Protein AF-A0A1Q3SXT3-F1 (afdb_monomer_lite)

pLDDT: mean 82.61, std 19.66, range [34.81, 98.44]

Sequence (159 aa):
MGRIILFFLGVILQSVSFATTSNEHAKSGQLLVFVSFSMSKISLQQWATQCQKVGGTLVLRGFKNNSLKETLSAANVIFKDRVEGMIVDPTAFERYAIKTVPAVLVTDQNLVPCNETNCPISRFDVIYGDIGLKYALEKIKNDGELDKNAQIYLERLNA

Radius of gyration: 22.84 Å; chains: 1; bounding box: 70×35×74 Å

Foldseek 3Di:
DDDDDDDDPDDPPDDPPPPPPPPPVQQQWAKEWEAEPVDDLVLLLQVLVLCVLLVHAYEYLAADVNDPVVRVVSCCVSVVPCCPRYDYHNVVCVLVVPPDDGKIKTFRGYQDDDDPPDGDDGDMDMDHDSPHLLVRLVCCLVPNPCNVSSVSSNVSSVD

Secondary structure (DSSP, 8-state):
-----------------------TTTTS--EEEEE-TTS-HHHHHHHHHHHHHHT-EEEESS-GGG-HHHHHHHHHHHHTT--TTEEE-HHHHHHTT--SSSEEEEESSPPPPP-SS------EEEEESSS-HHHHHHHHHHHSS-HHHHHHHHHHHH-

Structure (mmCIF, N/CA/C/O backbone):
data_AF-A0A1Q3SXT3-F1
#
_entry.id   AF-A0A1Q3SXT3-F1
#
loop_
_atom_site.group_PDB
_atom_site.id
_atom_site.type_symbol
_atom_site.label_atom_id
_atom_site.label_alt_id
_atom_site.label_comp_id
_atom_site.label_asym_id
_atom_site.label_entity_id
_atom_site.label_seq_id
_atom_site.pdbx_PDB_ins_code
_atom_site.Cartn_x
_atom_site.Cartn_y
_atom_site.Cartn_z
_atom_site.occupancy
_atom_site.B_iso_or_equiv
_atom_site.auth_seq_id
_atom_site.auth_comp_id
_atom_site.auth_asym_id
_atom_site.auth_atom_id
_atom_site.pdbx_PDB_model_num
ATOM 1 N N . MET A 1 1 ? 56.093 -1.689 59.367 1.00 43.25 1 MET A N 1
ATOM 2 C CA . MET A 1 1 ? 55.974 -2.244 58.000 1.00 43.25 1 MET A CA 1
ATOM 3 C C . MET A 1 1 ? 54.616 -1.842 57.443 1.00 43.25 1 MET A C 1
ATOM 5 O O . MET A 1 1 ? 53.626 -2.496 57.732 1.00 43.25 1 MET A O 1
ATOM 9 N N . GLY A 1 2 ? 54.553 -0.694 56.764 1.00 34.97 2 GLY A N 1
ATOM 10 C CA . GLY A 1 2 ? 53.324 -0.165 56.164 1.00 34.97 2 GLY A CA 1
ATOM 11 C C . GLY A 1 2 ? 53.147 -0.681 54.738 1.00 34.97 2 GLY A C 1
ATOM 12 O O . GLY A 1 2 ? 54.127 -0.783 54.002 1.00 34.97 2 GLY A O 1
ATOM 13 N N . ARG A 1 3 ? 51.913 -1.016 54.348 1.00 44.62 3 ARG A N 1
ATOM 14 C CA . ARG A 1 3 ? 51.558 -1.333 52.958 1.00 44.62 3 ARG A CA 1
ATOM 15 C C . ARG A 1 3 ? 50.643 -0.240 52.424 1.00 44.62 3 ARG A C 1
ATOM 17 O O . ARG A 1 3 ? 49.516 -0.076 52.873 1.00 44.62 3 ARG A O 1
ATOM 24 N N . ILE A 1 4 ? 51.207 0.502 51.482 1.00 34.81 4 ILE A N 1
ATOM 25 C CA . ILE A 1 4 ? 50.568 1.432 50.558 1.00 34.81 4 ILE A CA 1
ATOM 26 C C . ILE A 1 4 ? 49.692 0.617 49.600 1.00 34.81 4 ILE A C 1
ATOM 28 O O . ILE A 1 4 ? 50.182 -0.335 48.993 1.00 34.81 4 ILE A O 1
ATOM 32 N N . ILE A 1 5 ? 48.421 0.989 49.448 1.00 43.09 5 ILE A N 1
ATOM 33 C CA . ILE A 1 5 ? 47.588 0.560 48.319 1.00 43.09 5 ILE A CA 1
ATOM 34 C C . ILE A 1 5 ? 47.094 1.831 47.630 1.00 43.09 5 ILE A C 1
ATOM 36 O O . ILE A 1 5 ? 46.445 2.676 48.242 1.00 43.09 5 ILE A O 1
ATOM 40 N N . LEU A 1 6 ? 47.514 1.975 46.373 1.00 38.50 6 LEU A N 1
ATOM 41 C CA . LEU A 1 6 ? 47.269 3.117 45.505 1.00 38.50 6 LEU A CA 1
ATOM 42 C C . LEU A 1 6 ? 45.775 3.280 45.189 1.00 38.50 6 LEU A C 1
ATOM 44 O O . LEU A 1 6 ? 45.089 2.313 44.863 1.00 38.50 6 LEU A O 1
ATOM 48 N N . PHE A 1 7 ? 45.321 4.535 45.200 1.00 41.25 7 PHE A N 1
ATOM 49 C CA . PHE A 1 7 ? 44.066 4.984 44.605 1.00 41.25 7 PHE A CA 1
ATOM 50 C C . PHE A 1 7 ? 44.085 4.724 43.092 1.00 41.25 7 PHE A C 1
ATOM 52 O O . PHE A 1 7 ? 44.730 5.454 42.340 1.00 41.25 7 PHE A O 1
ATOM 59 N N . PHE A 1 8 ? 43.360 3.703 42.634 1.00 42.06 8 PHE A N 1
ATOM 60 C CA . PHE A 1 8 ? 42.970 3.615 41.231 1.00 42.06 8 PHE A CA 1
ATOM 61 C C . PHE A 1 8 ? 41.786 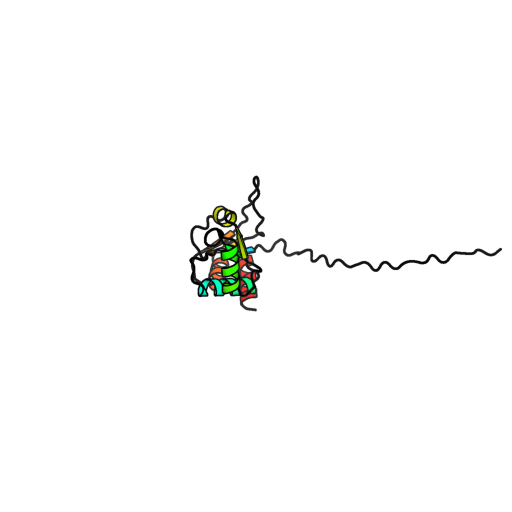4.555 40.999 1.00 42.06 8 PHE A C 1
ATOM 63 O O . PHE A 1 8 ? 40.686 4.341 41.507 1.00 42.06 8 PHE A O 1
ATOM 70 N N . LEU A 1 9 ? 42.050 5.616 40.237 1.00 41.47 9 LEU A N 1
ATOM 71 C CA . LEU A 1 9 ? 41.065 6.521 39.657 1.00 41.47 9 LEU A CA 1
ATOM 72 C C . LEU A 1 9 ? 40.155 5.704 38.717 1.00 41.47 9 LEU A C 1
ATOM 74 O O . LEU A 1 9 ? 40.473 5.476 37.551 1.00 41.47 9 LEU A O 1
ATOM 78 N N . GLY A 1 10 ? 39.048 5.192 39.248 1.00 38.88 10 GLY A N 1
ATOM 79 C CA . GLY A 1 10 ? 38.015 4.512 38.475 1.00 38.88 10 GLY A CA 1
ATOM 80 C C . GLY A 1 10 ? 37.154 5.531 37.739 1.00 38.88 10 GLY A C 1
ATOM 81 O O . GLY A 1 10 ? 36.234 6.104 38.317 1.00 38.88 10 GLY A O 1
ATOM 82 N N . 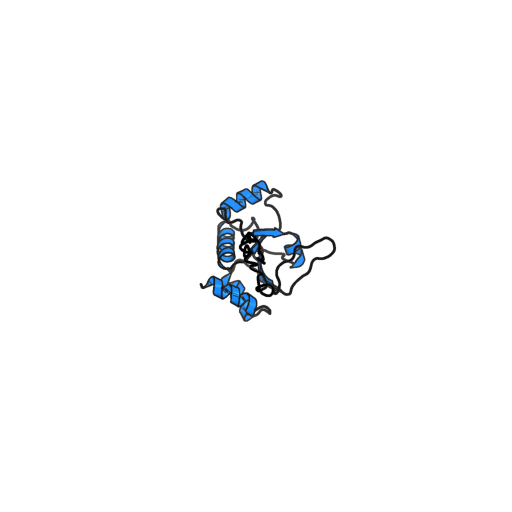VAL A 1 11 ? 37.464 5.763 36.465 1.00 43.66 11 VAL A N 1
ATOM 83 C CA . VAL A 1 11 ? 36.595 6.467 35.518 1.00 43.66 11 VAL A CA 1
ATOM 84 C C . VAL A 1 11 ? 35.268 5.707 35.434 1.00 43.66 11 VAL A C 1
ATOM 86 O O . VAL A 1 11 ? 35.222 4.574 34.958 1.00 43.66 11 VAL A O 1
ATOM 89 N N . ILE A 1 12 ? 34.185 6.323 35.912 1.00 45.00 12 ILE A N 1
ATOM 90 C CA . ILE A 1 12 ? 32.821 5.828 35.718 1.00 45.00 12 ILE A CA 1
ATOM 91 C C . ILE A 1 12 ? 32.444 6.129 34.266 1.00 45.00 12 ILE A C 1
ATOM 93 O O . ILE A 1 12 ? 31.994 7.226 33.939 1.00 45.00 12 ILE A O 1
ATOM 97 N N . LEU A 1 13 ? 32.649 5.153 33.382 1.00 41.28 13 LEU A N 1
ATOM 98 C CA . LEU A 1 13 ? 32.021 5.144 32.069 1.00 41.28 13 LEU A CA 1
ATOM 99 C C . LEU A 1 13 ? 30.545 4.789 32.297 1.00 41.28 13 LEU A C 1
ATOM 101 O O . LEU A 1 13 ? 30.196 3.618 32.432 1.00 41.28 13 LEU A O 1
ATOM 105 N N . GLN A 1 14 ? 29.683 5.800 32.435 1.00 41.81 14 GLN A N 1
ATOM 106 C CA . GLN A 1 14 ? 28.240 5.578 32.393 1.00 41.81 14 GLN A CA 1
ATOM 107 C C . GLN A 1 14 ? 27.911 4.951 31.041 1.00 41.81 14 GLN A C 1
ATOM 109 O O . GLN A 1 14 ? 28.147 5.541 29.987 1.00 41.81 14 GLN A O 1
ATOM 114 N N . SER A 1 15 ? 27.410 3.723 31.095 1.00 48.75 15 SER A N 1
ATOM 115 C CA . SER A 1 15 ? 26.881 2.981 29.967 1.0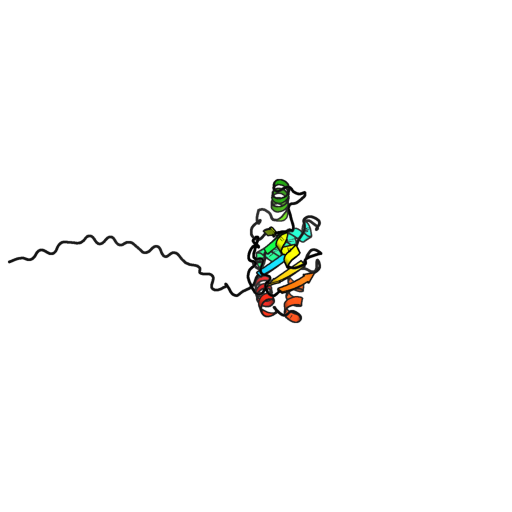0 48.75 15 SER A CA 1
ATOM 116 C C . SER A 1 15 ? 25.876 3.870 29.241 1.00 48.75 15 SER A C 1
ATOM 118 O O . SER A 1 15 ? 24.821 4.201 29.782 1.00 48.75 15 SER A O 1
ATOM 120 N N . VAL A 1 16 ? 26.203 4.276 28.017 1.00 44.44 16 VAL A N 1
ATOM 121 C CA . VAL A 1 16 ? 25.212 4.818 27.093 1.00 44.44 16 VAL A CA 1
ATOM 122 C C . VAL A 1 16 ? 24.238 3.676 26.832 1.00 44.44 16 VAL A C 1
ATOM 124 O O . VAL A 1 16 ? 24.554 2.736 26.102 1.00 44.44 16 VAL A O 1
ATOM 127 N N . SER A 1 17 ? 23.076 3.719 27.482 1.00 47.62 17 SER A N 1
ATOM 128 C CA . SER A 1 17 ? 21.936 2.889 27.115 1.00 47.62 17 SER A CA 1
ATOM 129 C C . SER A 1 17 ? 21.534 3.279 25.699 1.00 47.62 17 SER A C 1
ATOM 131 O O . SER A 1 17 ? 20.746 4.200 25.493 1.00 47.62 17 SER A O 1
ATOM 133 N N . PHE A 1 18 ? 22.088 2.584 24.707 1.00 44.75 18 PHE A N 1
ATOM 134 C CA . PHE A 1 18 ? 21.427 2.454 23.422 1.00 44.75 18 PHE A CA 1
ATOM 135 C C . PHE A 1 18 ? 20.099 1.768 23.721 1.00 44.75 18 PHE A C 1
ATOM 137 O O . PHE A 1 18 ? 20.045 0.557 23.947 1.00 44.75 18 PHE A O 1
ATOM 144 N N . ALA A 1 19 ? 19.035 2.571 23.794 1.00 37.56 19 ALA A N 1
ATOM 145 C CA . ALA A 1 19 ? 17.674 2.093 23.678 1.00 37.56 19 ALA A CA 1
ATOM 146 C C . ALA A 1 19 ? 17.588 1.396 22.322 1.00 37.56 19 ALA A C 1
ATOM 148 O O . ALA A 1 19 ? 17.322 1.999 21.286 1.00 37.56 19 ALA A O 1
ATOM 149 N N . THR A 1 20 ? 17.900 0.107 22.341 1.00 34.88 20 THR A N 1
ATOM 150 C CA . THR A 1 20 ? 17.589 -0.796 21.259 1.00 34.88 20 THR A CA 1
ATOM 151 C C . THR A 1 20 ? 16.085 -0.954 21.382 1.00 34.88 20 THR A C 1
ATOM 153 O O . THR A 1 20 ? 15.599 -1.812 22.113 1.00 34.88 20 THR A O 1
ATOM 156 N N . THR A 1 21 ? 15.317 -0.095 20.714 1.00 38.47 21 THR A N 1
ATOM 157 C CA . THR A 1 21 ? 13.973 -0.469 20.279 1.00 38.47 21 THR A CA 1
ATOM 158 C C . THR A 1 21 ? 14.155 -1.549 19.218 1.00 38.47 21 THR A C 1
ATOM 160 O O . THR A 1 21 ? 13.928 -1.351 18.027 1.00 38.47 21 THR A O 1
ATOM 163 N N . SER A 1 22 ? 14.633 -2.720 19.651 1.00 45.25 22 SER A N 1
ATOM 164 C CA . SER A 1 22 ? 14.456 -3.963 18.930 1.00 45.25 22 SER A CA 1
ATOM 165 C C . SER A 1 22 ? 12.954 -4.148 18.872 1.00 45.25 22 SER A C 1
ATOM 167 O O . SER A 1 22 ? 12.309 -4.518 19.849 1.00 45.25 22 SER A O 1
ATOM 169 N N . ASN A 1 23 ? 12.413 -3.737 17.735 1.00 47.28 23 ASN A N 1
ATOM 170 C CA . ASN A 1 23 ? 11.032 -3.847 17.352 1.00 47.28 23 ASN A CA 1
ATOM 171 C C . ASN A 1 23 ? 10.612 -5.323 17.474 1.00 47.28 23 ASN A C 1
ATOM 173 O O . ASN A 1 23 ? 10.688 -6.076 16.507 1.00 47.28 23 ASN A O 1
ATOM 177 N N . GLU A 1 24 ? 10.124 -5.741 18.644 1.00 38.03 24 GLU A N 1
ATOM 178 C CA . GLU A 1 24 ? 9.367 -6.988 18.844 1.00 38.03 24 GLU A CA 1
ATOM 179 C C . GLU A 1 24 ? 7.978 -6.928 18.162 1.00 38.03 24 GLU A C 1
ATOM 181 O O . GLU A 1 24 ? 7.014 -7.568 18.563 1.00 38.03 24 GLU A O 1
ATOM 186 N N . HIS A 1 25 ? 7.866 -6.158 17.080 1.00 42.81 25 HIS A N 1
ATOM 187 C CA . HIS A 1 25 ? 6.774 -6.167 16.114 1.00 42.81 25 HIS A CA 1
ATOM 188 C C . HIS A 1 25 ? 7.251 -6.732 14.763 1.00 42.81 25 HIS A C 1
ATOM 190 O O . HIS A 1 25 ? 6.660 -6.488 13.719 1.00 42.81 25 HIS A O 1
ATOM 196 N N . ALA A 1 26 ? 8.306 -7.553 14.757 1.00 41.28 26 ALA A N 1
ATOM 197 C CA . ALA A 1 26 ? 8.773 -8.283 13.572 1.00 41.28 26 ALA A CA 1
ATOM 198 C C . ALA A 1 26 ? 7.825 -9.426 13.120 1.00 41.28 26 ALA A C 1
ATOM 200 O O . ALA A 1 26 ? 8.201 -10.250 12.289 1.00 41.28 26 ALA A O 1
ATOM 201 N N . LYS A 1 27 ? 6.596 -9.481 13.659 1.00 48.94 27 LYS A N 1
ATOM 202 C CA . LYS A 1 27 ? 5.511 -10.390 13.246 1.00 48.94 27 LYS A CA 1
ATOM 203 C C . LYS A 1 27 ? 4.169 -9.696 12.977 1.00 48.94 27 LYS A C 1
ATOM 205 O O . LYS A 1 27 ? 3.176 -10.384 12.769 1.00 48.94 27 LYS A O 1
ATOM 210 N N . SER A 1 28 ? 4.099 -8.366 12.993 1.00 68.12 28 SER A N 1
ATOM 211 C CA . SER A 1 28 ? 2.940 -7.675 12.424 1.00 68.12 28 SER A CA 1
ATOM 212 C C . SER A 1 28 ? 3.275 -7.409 10.967 1.00 68.12 28 SER A C 1
ATOM 214 O O 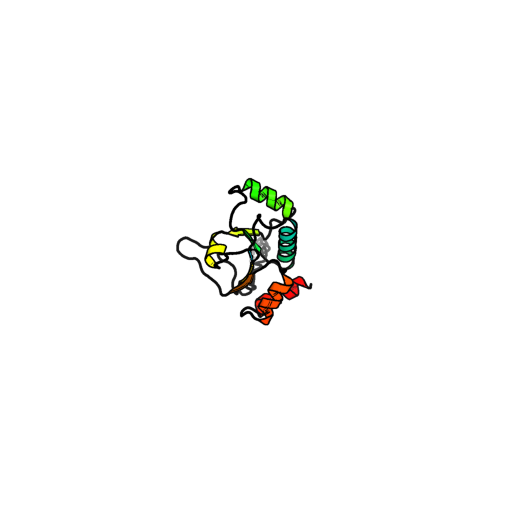. SER A 1 28 ? 4.287 -6.759 10.704 1.00 68.12 28 SER A O 1
ATOM 216 N N . GLY A 1 29 ? 2.496 -7.921 10.023 1.00 86.56 29 GLY A N 1
ATOM 217 C CA . GLY A 1 29 ? 2.717 -7.559 8.629 1.00 86.56 29 GLY A CA 1
ATOM 218 C C . GLY A 1 29 ? 2.412 -6.085 8.354 1.00 86.56 29 GLY A C 1
ATOM 219 O O . GLY A 1 29 ? 2.305 -5.273 9.274 1.00 86.56 29 GLY A O 1
ATOM 220 N N . GLN A 1 30 ? 2.307 -5.722 7.082 1.00 94.44 30 GLN A N 1
ATOM 221 C CA . GLN A 1 30 ? 2.285 -4.331 6.645 1.00 94.44 30 GLN A CA 1
ATOM 222 C C . GLN A 1 30 ? 0.981 -3.997 5.920 1.00 94.44 30 GLN A C 1
ATOM 224 O O . GLN A 1 30 ? 0.432 -4.812 5.184 1.00 94.44 30 GLN A O 1
ATOM 229 N N . LEU A 1 31 ? 0.504 -2.766 6.102 1.00 96.31 31 LEU A N 1
ATOM 230 C CA . LEU A 1 31 ? -0.578 -2.183 5.318 1.00 96.31 31 LEU A CA 1
ATOM 231 C C . LEU A 1 31 ? 0.026 -1.350 4.190 1.00 96.31 31 LEU A C 1
ATOM 233 O O . LEU A 1 31 ? 0.685 -0.339 4.442 1.00 96.31 31 LEU A O 1
ATOM 237 N N . LEU A 1 32 ? -0.232 -1.762 2.956 1.00 96.69 32 LEU A N 1
ATOM 238 C CA . LEU A 1 32 ? 0.168 -1.076 1.737 1.00 96.69 32 LEU A CA 1
ATOM 239 C C . LEU A 1 32 ? -1.076 -0.544 1.025 1.00 96.69 32 LEU A C 1
ATOM 241 O O . LEU A 1 32 ? -2.061 -1.259 0.858 1.00 96.69 32 LEU A O 1
ATOM 245 N N . VAL A 1 33 ? -1.032 0.701 0.566 1.00 97.19 33 VAL A N 1
ATOM 246 C CA . VAL A 1 33 ? -2.088 1.279 -0.269 1.00 97.19 33 VAL A CA 1
ATOM 247 C C . VAL A 1 33 ? -1.474 1.761 -1.573 1.00 97.19 33 VAL A C 1
ATOM 249 O O . VAL A 1 33 ? -0.721 2.733 -1.623 1.00 97.19 33 VAL A O 1
ATOM 252 N N . PHE A 1 34 ? -1.794 1.052 -2.646 1.00 97.75 34 PHE A N 1
ATOM 253 C CA . PHE A 1 34 ? -1.300 1.322 -3.985 1.00 97.75 34 PHE A CA 1
ATOM 254 C C . PHE A 1 34 ? -2.114 2.452 -4.609 1.00 97.75 34 PHE A C 1
ATOM 256 O O . PHE A 1 34 ? -3.339 2.360 -4.705 1.00 97.75 34 PHE A O 1
ATOM 263 N N . VAL A 1 35 ? -1.435 3.510 -5.048 1.00 96.38 35 VAL A N 1
ATOM 264 C CA . VAL A 1 35 ? -2.055 4.735 -5.577 1.00 96.38 35 VAL A CA 1
ATOM 265 C C . VAL A 1 35 ? -1.359 5.218 -6.853 1.00 96.38 35 VAL A C 1
ATOM 267 O O . VAL A 1 35 ? -0.320 4.698 -7.262 1.00 96.38 35 VAL A O 1
ATOM 270 N N . SER A 1 36 ? -1.942 6.224 -7.509 1.00 94.44 36 SER A N 1
ATOM 271 C CA . SER A 1 36 ? -1.370 6.883 -8.691 1.00 94.44 36 SER A CA 1
ATOM 272 C C . SER A 1 36 ? -1.695 8.374 -8.702 1.00 94.44 36 SER A C 1
ATOM 274 O O . SER A 1 36 ? -2.790 8.776 -8.318 1.00 94.44 36 SER A O 1
ATOM 276 N N . PHE A 1 37 ? -0.796 9.198 -9.250 1.00 91.31 37 PHE A N 1
ATOM 277 C CA . PHE A 1 37 ? -1.055 10.623 -9.498 1.00 91.31 37 PHE A CA 1
ATOM 278 C C . PHE A 1 37 ? -2.163 10.894 -10.531 1.00 91.31 37 PHE A C 1
ATOM 280 O O . PHE A 1 37 ? -2.562 12.044 -10.689 1.00 91.31 37 PHE A O 1
ATOM 287 N N . SER A 1 38 ? -2.661 9.867 -11.229 1.00 91.00 38 SER A N 1
ATOM 288 C CA . SER A 1 38 ? -3.860 9.965 -12.073 1.00 91.00 38 SER A CA 1
ATOM 289 C C . SER A 1 38 ? -5.166 10.007 -11.268 1.00 91.00 38 SER A C 1
ATOM 291 O O . SER A 1 38 ? -6.210 10.336 -11.825 1.00 91.00 38 SER A O 1
ATOM 293 N N . MET A 1 39 ? -5.132 9.660 -9.976 1.00 92.75 39 MET A N 1
ATOM 294 C CA . MET A 1 39 ? -6.266 9.815 -9.062 1.00 92.75 39 MET A CA 1
ATOM 295 C C . MET A 1 39 ? -6.498 11.293 -8.725 1.00 92.75 39 MET A C 1
ATOM 297 O O . MET A 1 39 ? -5.608 12.135 -8.868 1.00 92.75 39 MET A O 1
ATOM 301 N N . SER A 1 40 ? -7.695 11.623 -8.232 1.00 92.19 40 SER A N 1
ATOM 302 C CA . SER A 1 40 ? -7.991 12.994 -7.814 1.00 92.19 40 SER A CA 1
ATOM 303 C C . SER A 1 40 ? -7.104 13.416 -6.637 1.00 92.19 40 SER A C 1
ATOM 305 O O . SER A 1 40 ? -6.785 12.621 -5.749 1.00 92.19 40 SER A O 1
ATOM 307 N N . LYS A 1 41 ? -6.738 14.704 -6.592 1.00 90.12 41 LYS A N 1
ATOM 308 C CA . LYS A 1 41 ? -5.958 15.273 -5.481 1.00 90.12 41 LYS A CA 1
ATOM 309 C C . LYS A 1 41 ? -6.624 15.014 -4.126 1.00 90.12 41 LYS A C 1
ATOM 311 O O . LYS A 1 41 ? -5.933 14.684 -3.171 1.00 90.12 41 LYS A O 1
ATOM 316 N N . ILE A 1 42 ? -7.950 15.145 -4.059 1.00 90.75 42 ILE A N 1
ATOM 317 C CA . ILE A 1 42 ? -8.732 14.935 -2.833 1.00 90.75 42 ILE A CA 1
ATOM 318 C C . ILE A 1 42 ? -8.616 13.480 -2.366 1.00 90.75 42 ILE A C 1
ATOM 320 O O . ILE A 1 42 ? -8.326 13.248 -1.195 1.00 90.75 42 ILE A O 1
ATOM 324 N N . SER A 1 43 ? -8.763 12.515 -3.280 1.00 91.94 43 SER A N 1
ATOM 325 C CA . SER A 1 43 ? -8.634 11.088 -2.957 1.00 91.94 43 SER A CA 1
ATOM 326 C C . SER A 1 43 ? -7.224 10.776 -2.438 1.00 91.94 43 SER A C 1
ATOM 328 O O . SER A 1 43 ? -7.073 10.220 -1.353 1.00 91.94 43 SER A O 1
ATOM 330 N N . LEU A 1 44 ? -6.167 11.249 -3.113 1.00 91.88 44 LEU A N 1
ATOM 331 C CA . LEU A 1 44 ? -4.782 11.055 -2.650 1.00 91.88 44 LEU A CA 1
ATOM 332 C C . LEU A 1 44 ? -4.529 11.639 -1.247 1.00 91.88 44 LEU A C 1
ATOM 334 O O . LEU A 1 44 ? -3.840 11.021 -0.436 1.00 91.88 44 LEU A O 1
ATOM 338 N N . GLN A 1 45 ? -5.105 12.804 -0.938 1.00 90.44 45 GLN A N 1
ATOM 339 C CA . GLN A 1 45 ? -5.013 13.424 0.390 1.00 90.44 45 GLN A CA 1
ATOM 340 C C . GLN A 1 45 ? -5.717 12.605 1.474 1.00 90.44 45 GLN A C 1
ATOM 342 O O . GLN A 1 45 ? -5.199 12.479 2.588 1.00 90.44 45 GLN A O 1
ATOM 347 N N . GLN A 1 46 ? -6.883 12.041 1.158 1.00 91.38 46 GLN A N 1
ATOM 348 C CA . GLN A 1 46 ? -7.618 11.167 2.069 1.00 91.38 46 GLN A CA 1
ATOM 349 C C . GLN A 1 46 ? -6.830 9.886 2.348 1.00 91.38 46 GLN A C 1
ATOM 351 O O . GLN A 1 46 ? -6.605 9.564 3.516 1.00 91.38 46 GLN A O 1
ATOM 356 N N . TRP A 1 47 ? -6.329 9.220 1.303 1.00 93.31 47 TRP A N 1
ATOM 357 C CA . TRP A 1 47 ? -5.527 8.004 1.441 1.00 93.31 47 TRP A CA 1
ATOM 358 C C . TRP A 1 47 ? -4.263 8.230 2.269 1.00 93.31 47 TRP A C 1
ATOM 360 O O . TRP A 1 47 ? -3.978 7.441 3.167 1.00 93.31 47 TRP A O 1
ATOM 370 N N . ALA A 1 48 ? -3.550 9.335 2.046 1.00 90.94 48 ALA A N 1
ATOM 371 C CA . ALA A 1 48 ? -2.379 9.677 2.851 1.00 90.94 48 ALA A CA 1
ATOM 372 C C . ALA A 1 48 ? -2.714 9.925 4.318 1.00 90.94 48 ALA A C 1
ATOM 374 O O . ALA A 1 48 ? -2.040 9.402 5.199 1.00 90.94 48 ALA A O 1
ATOM 375 N N . THR A 1 49 ? -3.774 10.690 4.584 1.00 90.12 49 THR A N 1
ATOM 376 C CA . THR A 1 49 ? -4.191 11.000 5.957 1.00 90.12 49 THR A CA 1
ATOM 377 C C . THR A 1 49 ? -4.567 9.724 6.711 1.00 90.12 49 THR A C 1
ATOM 379 O O . THR A 1 49 ? -4.166 9.535 7.858 1.00 90.12 49 THR A O 1
ATOM 382 N N . GLN A 1 50 ? -5.309 8.826 6.059 1.00 91.69 50 GLN A N 1
ATOM 383 C CA . GLN A 1 50 ? -5.717 7.551 6.642 1.00 91.69 50 GLN A CA 1
ATOM 384 C C . GLN A 1 50 ? -4.525 6.612 6.859 1.00 91.69 50 GLN A C 1
ATOM 386 O O . GLN A 1 50 ? -4.397 6.059 7.949 1.00 91.69 50 GLN A O 1
ATOM 391 N N . CYS A 1 51 ? -3.627 6.476 5.876 1.00 91.56 51 CYS A N 1
ATOM 392 C CA . CYS A 1 51 ? -2.419 5.657 6.009 1.00 91.56 51 CYS A CA 1
ATOM 393 C C . CYS A 1 51 ? -1.522 6.162 7.137 1.00 91.56 51 CYS A C 1
ATOM 395 O O . CYS A 1 51 ? -1.120 5.372 7.988 1.00 91.56 51 CYS A O 1
ATOM 397 N N . GLN A 1 52 ? -1.278 7.474 7.200 1.00 89.88 52 GLN A N 1
ATOM 398 C CA . GLN A 1 52 ? -0.478 8.078 8.262 1.00 89.88 52 GLN A CA 1
ATOM 399 C C . GLN A 1 52 ? -1.066 7.778 9.644 1.00 89.88 52 GLN A C 1
ATOM 401 O O . GLN A 1 52 ? -0.326 7.411 10.552 1.00 89.88 52 GLN A O 1
ATOM 406 N N . LYS A 1 53 ? -2.394 7.885 9.799 1.00 90.94 53 LYS A N 1
ATOM 407 C CA . LYS A 1 53 ? -3.064 7.627 11.080 1.00 90.94 53 LYS A CA 1
ATOM 408 C C . LYS A 1 53 ? -2.811 6.207 11.598 1.00 90.94 53 LYS A C 1
ATOM 410 O O . LYS A 1 53 ? -2.647 6.020 12.798 1.00 90.94 53 LYS A O 1
ATOM 415 N N . VAL A 1 54 ? -2.781 5.211 10.713 1.00 92.75 54 VAL A N 1
ATOM 416 C CA . VAL A 1 54 ? -2.697 3.793 11.112 1.00 92.75 54 VAL A CA 1
ATOM 417 C C . VAL A 1 54 ? -1.300 3.178 10.964 1.00 92.75 54 VAL A C 1
ATOM 419 O O . VAL A 1 54 ? -1.105 2.007 11.308 1.00 92.75 54 VAL A O 1
ATOM 422 N N . GLY A 1 55 ? -0.328 3.946 10.464 1.00 91.50 55 GLY A N 1
ATOM 423 C CA . GLY A 1 55 ? 1.019 3.463 10.150 1.00 91.50 55 GLY A CA 1
ATOM 424 C C . GLY A 1 55 ? 1.085 2.606 8.879 1.00 91.50 55 GLY A C 1
ATOM 425 O O . GLY A 1 55 ? 1.882 1.674 8.813 1.00 91.50 55 GLY A O 1
ATOM 426 N N . GLY A 1 56 ? 0.216 2.871 7.900 1.00 93.31 56 GLY A N 1
ATOM 427 C CA . GLY A 1 56 ? 0.261 2.265 6.567 1.00 93.31 56 GLY A CA 1
ATOM 428 C C . GLY A 1 56 ? 1.215 2.998 5.620 1.00 93.31 56 GLY A C 1
ATOM 429 O O . GLY A 1 56 ? 1.626 4.128 5.883 1.00 93.31 56 GLY A O 1
ATOM 430 N N . THR A 1 57 ? 1.550 2.364 4.497 1.00 94.19 57 THR A N 1
ATOM 431 C CA . THR A 1 57 ? 2.458 2.908 3.478 1.00 94.19 57 THR A CA 1
ATOM 432 C C . THR A 1 57 ? 1.739 3.106 2.146 1.00 94.19 57 THR A C 1
ATOM 434 O O . THR A 1 57 ? 1.145 2.174 1.610 1.00 94.19 57 THR A O 1
ATOM 437 N N . LEU A 1 58 ? 1.832 4.304 1.574 1.00 94.81 58 LEU A N 1
ATOM 438 C CA . LEU A 1 58 ? 1.438 4.572 0.195 1.00 94.81 58 LEU A CA 1
ATOM 439 C C . LEU A 1 58 ? 2.496 4.049 -0.779 1.00 94.81 58 LEU A C 1
ATOM 441 O O . LEU A 1 58 ? 3.680 4.351 -0.633 1.00 94.81 58 LEU A O 1
ATOM 445 N N . VAL A 1 59 ? 2.068 3.327 -1.810 1.00 95.31 59 VAL A N 1
ATOM 446 C CA . VAL A 1 59 ? 2.954 2.768 -2.838 1.00 95.31 59 VAL A CA 1
ATOM 447 C C . VAL A 1 59 ? 2.590 3.350 -4.199 1.00 95.31 59 VAL A C 1
ATOM 449 O O . VAL A 1 59 ? 1.478 3.168 -4.700 1.00 95.31 59 VAL A O 1
ATOM 452 N N . LEU A 1 60 ? 3.537 4.053 -4.814 1.00 94.81 60 LEU A N 1
ATOM 453 C CA . LEU A 1 60 ? 3.446 4.551 -6.184 1.00 94.81 60 LEU A CA 1
ATOM 454 C C . LEU A 1 60 ? 4.206 3.626 -7.130 1.00 94.81 60 LEU A C 1
ATOM 456 O O . LEU A 1 60 ? 5.301 3.167 -6.812 1.00 94.81 60 LEU A O 1
ATOM 460 N N . ARG A 1 61 ? 3.658 3.399 -8.328 1.00 93.94 61 ARG A N 1
ATOM 461 C CA . ARG A 1 61 ? 4.328 2.565 -9.339 1.00 93.94 61 ARG A CA 1
ATOM 462 C C . ARG A 1 61 ? 5.602 3.218 -9.855 1.00 93.94 61 ARG A C 1
ATOM 464 O O . ARG A 1 61 ? 6.557 2.535 -10.178 1.00 93.94 61 ARG A O 1
ATOM 471 N N . GLY A 1 62 ? 5.599 4.536 -9.989 1.00 91.19 62 GLY A N 1
ATOM 472 C CA . GLY A 1 62 ? 6.689 5.267 -10.610 1.00 91.19 62 GLY A CA 1
ATOM 473 C C . GLY A 1 62 ? 6.583 6.757 -10.348 1.00 91.19 62 GLY A C 1
ATOM 474 O O . GLY A 1 62 ? 5.662 7.238 -9.681 1.00 91.19 62 GLY A O 1
ATOM 475 N N . PHE A 1 63 ? 7.539 7.488 -10.903 1.00 88.25 63 PHE A N 1
ATOM 476 C CA . PHE A 1 63 ? 7.559 8.938 -10.819 1.00 88.25 63 PHE A CA 1
ATOM 477 C C . PHE A 1 63 ? 6.461 9.556 -11.684 1.00 88.25 63 PHE A C 1
ATOM 479 O O . PHE A 1 63 ? 6.183 9.104 -12.797 1.00 88.25 63 PHE A O 1
ATOM 486 N N . LYS A 1 64 ? 5.872 10.649 -11.197 1.00 84.06 64 LYS A N 1
ATOM 487 C CA . LYS A 1 64 ? 4.993 11.500 -11.997 1.00 84.06 64 LYS A CA 1
ATOM 488 C C . LYS A 1 64 ? 5.761 11.978 -13.230 1.00 84.06 64 LYS A C 1
ATOM 490 O O . LYS A 1 64 ? 6.823 12.578 -13.084 1.00 84.06 64 LYS A O 1
ATOM 495 N N . ASN A 1 65 ? 5.235 11.698 -14.423 1.00 84.56 65 ASN A N 1
ATOM 496 C CA . ASN A 1 65 ? 5.845 12.079 -15.703 1.00 84.56 65 ASN A CA 1
ATOM 497 C C . ASN A 1 65 ? 7.330 11.671 -15.837 1.00 84.56 65 ASN A C 1
ATOM 499 O O . ASN A 1 65 ? 8.114 12.396 -16.442 1.00 84.56 65 ASN A O 1
ATOM 503 N N . ASN A 1 66 ? 7.744 10.542 -15.238 1.00 84.50 66 ASN A N 1
ATOM 504 C CA . ASN A 1 66 ? 9.149 10.098 -15.185 1.00 84.50 66 ASN A CA 1
ATOM 505 C C . ASN A 1 66 ? 10.121 11.122 -14.554 1.00 84.50 66 ASN A C 1
ATOM 507 O O . ASN A 1 66 ? 11.324 11.074 -14.797 1.00 84.50 66 ASN A O 1
ATOM 511 N N . SER A 1 67 ? 9.617 12.043 -13.726 1.00 85.00 67 SER A N 1
ATOM 512 C CA . SER A 1 67 ? 10.389 13.133 -13.126 1.00 85.00 67 SER A CA 1
ATOM 513 C C . SER A 1 67 ? 10.330 13.079 -11.601 1.00 85.00 67 SER A C 1
ATOM 515 O O . SER A 1 67 ? 9.277 13.256 -10.976 1.00 85.00 67 SER A O 1
ATOM 517 N N . LEU A 1 68 ? 11.493 12.881 -10.972 1.00 85.75 68 LEU A N 1
ATOM 518 C CA . LEU A 1 68 ? 11.621 12.928 -9.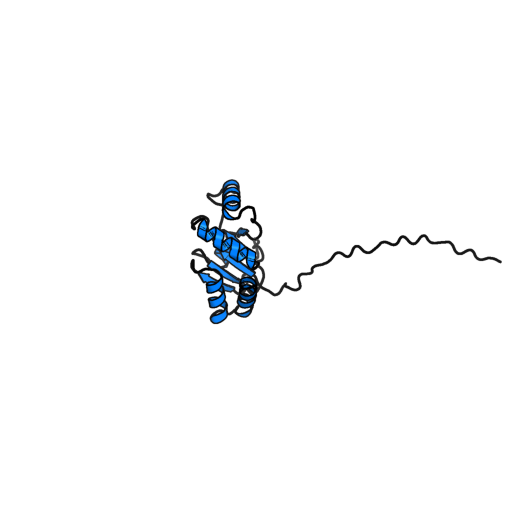514 1.00 85.75 68 LEU A CA 1
ATOM 519 C C . LEU A 1 68 ? 11.219 14.308 -8.972 1.00 85.75 68 LEU A C 1
ATOM 521 O O . LEU A 1 68 ? 10.479 14.398 -7.997 1.00 85.75 68 LEU A O 1
ATOM 525 N N . LYS A 1 69 ? 11.634 15.388 -9.646 1.00 86.62 69 LYS A N 1
ATOM 526 C CA . LYS A 1 69 ? 11.308 16.769 -9.257 1.00 86.62 69 LYS A CA 1
ATOM 527 C C . LYS A 1 69 ? 9.800 17.010 -9.240 1.00 86.62 69 LYS A C 1
ATOM 529 O O . LYS A 1 69 ? 9.281 17.602 -8.294 1.00 86.62 69 LYS A O 1
ATOM 534 N N . GLU A 1 70 ? 9.089 16.551 -10.267 1.00 85.62 70 GLU A N 1
ATOM 535 C CA . GLU A 1 70 ? 7.632 16.692 -10.327 1.00 85.62 70 GLU A CA 1
ATOM 536 C C . GLU A 1 70 ? 6.926 15.809 -9.306 1.00 85.62 70 GLU A C 1
ATOM 538 O O . GLU A 1 70 ? 5.922 16.232 -8.733 1.00 85.62 70 GLU A O 1
ATOM 543 N N . THR A 1 71 ? 7.462 14.616 -9.050 1.00 85.19 71 THR A N 1
ATOM 544 C CA . THR A 1 71 ? 6.962 13.710 -8.010 1.00 85.19 71 THR A CA 1
ATOM 545 C C . THR A 1 71 ? 7.056 14.359 -6.640 1.00 85.19 71 THR A C 1
ATOM 547 O O . THR A 1 71 ? 6.050 14.426 -5.944 1.00 85.19 71 THR A O 1
ATOM 550 N N . LEU A 1 72 ? 8.222 14.903 -6.282 1.00 85.12 72 LEU A N 1
ATOM 551 C CA . LEU A 1 72 ? 8.428 15.613 -5.019 1.00 85.12 72 LEU A CA 1
ATOM 552 C C . LEU A 1 72 ? 7.542 16.859 -4.929 1.00 85.12 72 LEU A C 1
ATOM 554 O O . LEU A 1 72 ? 6.896 17.085 -3.914 1.00 85.12 72 LEU A O 1
ATOM 558 N N . SER A 1 73 ? 7.433 17.632 -6.013 1.00 85.44 73 SER A N 1
ATOM 559 C CA . SER A 1 73 ? 6.571 18.822 -6.043 1.00 85.44 73 SER A CA 1
ATOM 560 C C . SER A 1 73 ? 5.096 18.462 -5.830 1.00 85.44 73 SER A C 1
ATOM 562 O O . SER A 1 73 ? 4.401 19.100 -5.041 1.00 85.44 73 SER A O 1
ATOM 564 N N . ALA A 1 74 ? 4.606 17.419 -6.508 1.00 83.19 74 ALA A N 1
ATOM 565 C CA . ALA A 1 74 ? 3.245 16.921 -6.334 1.00 83.19 74 ALA A CA 1
ATOM 566 C C . ALA A 1 74 ? 3.036 16.344 -4.929 1.00 83.19 74 ALA A C 1
ATOM 568 O O . ALA A 1 74 ? 2.028 16.647 -4.296 1.00 83.19 74 ALA A O 1
ATOM 569 N N . ALA A 1 75 ? 3.996 15.567 -4.430 1.00 83.19 75 ALA A N 1
ATOM 570 C CA . ALA A 1 75 ? 3.976 15.003 -3.090 1.00 83.19 75 ALA A CA 1
ATOM 571 C C . ALA A 1 75 ? 3.888 16.102 -2.026 1.00 83.19 75 ALA A C 1
ATOM 573 O O . ALA A 1 75 ? 3.017 16.031 -1.169 1.00 83.19 75 ALA A O 1
ATOM 574 N N . ASN A 1 76 ? 4.678 17.170 -2.126 1.00 83.06 76 ASN A N 1
ATOM 575 C CA . ASN A 1 76 ? 4.617 18.290 -1.184 1.00 83.06 76 ASN A CA 1
ATOM 576 C C . ASN A 1 76 ? 3.246 18.983 -1.214 1.00 83.06 76 ASN A C 1
ATOM 578 O O . ASN A 1 76 ? 2.659 19.267 -0.172 1.00 83.06 76 ASN A O 1
ATOM 582 N N . VAL A 1 77 ? 2.679 19.194 -2.406 1.00 81.44 77 VAL A N 1
ATOM 583 C CA . VAL A 1 77 ? 1.357 19.826 -2.573 1.00 81.44 77 VAL A CA 1
ATOM 584 C C . VAL A 1 77 ? 0.213 18.958 -2.034 1.00 81.44 77 VAL A C 1
ATOM 586 O O . VAL A 1 77 ? -0.799 19.485 -1.561 1.00 81.44 77 VAL A O 1
ATOM 589 N N . ILE A 1 78 ? 0.326 17.637 -2.160 1.00 80.50 78 ILE A N 1
ATOM 590 C CA . ILE A 1 78 ? -0.714 16.688 -1.754 1.00 80.50 78 ILE A CA 1
ATOM 591 C C . ILE A 1 78 ? -0.567 16.379 -0.262 1.00 80.50 78 ILE A C 1
ATOM 593 O O . ILE A 1 78 ? -1.531 16.524 0.486 1.00 80.50 78 ILE A O 1
ATOM 597 N N . PHE A 1 79 ? 0.638 16.037 0.181 1.00 76.44 79 PHE A N 1
ATOM 598 C CA . PHE A 1 79 ? 0.927 15.494 1.505 1.00 76.44 79 PHE A CA 1
ATOM 599 C C . PHE A 1 79 ? 1.445 16.535 2.510 1.00 76.44 79 PHE A C 1
ATOM 601 O O . PHE A 1 79 ? 1.630 16.194 3.672 1.00 76.44 79 PHE A O 1
ATOM 608 N N . LYS A 1 80 ? 1.615 17.810 2.116 1.00 73.44 80 LYS A N 1
ATOM 609 C CA . LYS A 1 80 ? 2.022 18.926 3.001 1.00 73.44 80 LYS A CA 1
ATOM 610 C C . LYS A 1 80 ? 3.273 18.592 3.827 1.00 73.44 80 LYS A C 1
ATOM 612 O O . LYS A 1 80 ? 3.225 18.604 5.053 1.00 73.44 80 LYS A O 1
ATOM 617 N N . ASP A 1 81 ? 4.344 18.201 3.141 1.00 64.69 81 ASP A N 1
ATOM 618 C CA . ASP A 1 81 ? 5.632 17.774 3.717 1.00 64.69 81 ASP A CA 1
ATOM 619 C C . ASP A 1 81 ? 5.591 16.476 4.551 1.00 64.69 81 ASP A C 1
ATOM 621 O O . ASP A 1 81 ? 6.620 16.010 5.034 1.00 64.69 81 ASP A O 1
ATOM 625 N N . ARG A 1 82 ? 4.435 15.802 4.639 1.00 60.81 82 ARG A N 1
ATOM 626 C CA . ARG A 1 82 ? 4.286 14.466 5.244 1.00 60.81 82 ARG A CA 1
ATOM 627 C C . ARG A 1 82 ? 4.568 13.373 4.218 1.00 60.81 82 ARG A C 1
ATOM 629 O O . ARG A 1 82 ? 3.731 12.518 3.947 1.00 60.81 82 ARG A O 1
ATOM 636 N N . VAL A 1 83 ? 5.744 13.447 3.600 1.00 59.78 83 VAL A N 1
ATOM 637 C CA . VAL A 1 83 ? 6.223 12.434 2.641 1.00 59.78 83 VAL A CA 1
ATOM 638 C C . VAL A 1 83 ? 6.556 11.112 3.359 1.00 59.78 83 VAL A C 1
ATOM 640 O O . VAL A 1 83 ? 6.706 10.070 2.726 1.00 59.78 83 VAL A O 1
ATOM 643 N N . GLU A 1 84 ? 6.633 11.141 4.692 1.00 64.94 84 GLU A N 1
ATOM 644 C CA . GLU A 1 84 ? 6.796 9.965 5.541 1.00 64.94 84 GLU A CA 1
ATOM 645 C C . GLU A 1 84 ? 5.666 8.954 5.302 1.00 64.94 84 GLU A C 1
ATOM 647 O O . GLU A 1 84 ? 4.482 9.266 5.429 1.00 64.94 84 GLU A O 1
ATOM 652 N N . GLY A 1 85 ? 6.042 7.728 4.935 1.00 77.50 85 GLY A N 1
ATOM 653 C CA . GLY A 1 85 ? 5.090 6.659 4.640 1.00 77.50 85 GLY A CA 1
ATOM 654 C C . GLY A 1 85 ? 4.662 6.567 3.175 1.00 77.50 85 GLY A C 1
ATOM 655 O O . GLY A 1 85 ? 3.705 5.856 2.892 1.00 77.50 85 GLY A O 1
ATOM 656 N N . MET A 1 86 ? 5.349 7.224 2.236 1.00 88.81 86 MET A N 1
ATOM 657 C CA . MET A 1 86 ? 5.184 6.977 0.799 1.00 88.81 86 MET A CA 1
ATOM 658 C C . MET A 1 86 ? 6.467 6.422 0.175 1.00 88.81 86 MET A C 1
ATOM 660 O O . MET A 1 86 ? 7.556 6.938 0.416 1.00 88.81 86 MET A O 1
ATOM 664 N N . ILE A 1 87 ? 6.327 5.413 -0.683 1.00 91.62 87 ILE A N 1
ATOM 665 C CA . ILE A 1 87 ? 7.423 4.826 -1.459 1.00 91.62 87 ILE A CA 1
ATOM 666 C C . ILE A 1 87 ? 7.080 4.775 -2.950 1.00 91.62 87 ILE A C 1
ATOM 668 O O . ILE A 1 87 ? 5.910 4.727 -3.337 1.00 91.62 87 ILE A O 1
ATOM 672 N N . VAL A 1 88 ? 8.114 4.763 -3.791 1.00 91.88 88 VAL A N 1
ATOM 673 C CA . VAL A 1 88 ? 7.999 4.460 -5.222 1.00 91.88 88 VAL A CA 1
ATOM 674 C C . VAL A 1 88 ? 8.614 3.084 -5.446 1.00 91.88 88 VAL A C 1
ATOM 676 O O . VAL A 1 88 ? 9.826 2.933 -5.323 1.00 91.88 88 VAL A O 1
ATOM 679 N N . ASP A 1 89 ? 7.783 2.091 -5.748 1.00 92.75 89 ASP A N 1
ATOM 680 C CA . ASP A 1 89 ? 8.215 0.708 -5.954 1.00 92.75 89 ASP A CA 1
ATOM 681 C C . ASP A 1 89 ? 7.411 0.061 -7.101 1.00 92.75 89 ASP A C 1
ATOM 683 O O . ASP A 1 89 ? 6.326 -0.486 -6.876 1.00 92.75 89 ASP A O 1
ATOM 687 N N . PRO A 1 90 ? 7.919 0.116 -8.349 1.00 92.94 90 PRO A N 1
ATOM 688 C CA . PRO A 1 90 ? 7.310 -0.580 -9.480 1.00 92.94 90 PRO A CA 1
ATOM 689 C C . PRO A 1 90 ? 7.265 -2.099 -9.273 1.00 92.94 90 PRO A C 1
ATOM 691 O O . PRO A 1 90 ? 6.300 -2.747 -9.681 1.00 92.94 90 PRO A O 1
ATOM 694 N N . THR A 1 91 ? 8.270 -2.666 -8.599 1.00 93.12 91 THR A N 1
ATOM 695 C CA . THR A 1 91 ? 8.373 -4.114 -8.392 1.00 93.12 91 THR A CA 1
ATOM 696 C C . THR A 1 91 ? 7.285 -4.621 -7.453 1.00 93.12 91 THR A C 1
ATOM 698 O O . THR A 1 91 ? 6.779 -5.718 -7.656 1.00 93.12 91 THR A O 1
ATOM 701 N N . ALA A 1 92 ? 6.840 -3.822 -6.477 1.00 94.19 92 ALA A N 1
ATOM 702 C CA . ALA A 1 92 ? 5.702 -4.171 -5.625 1.00 94.19 92 ALA A CA 1
ATOM 703 C C . ALA A 1 92 ? 4.391 -4.299 -6.424 1.00 94.19 92 ALA A C 1
ATOM 705 O O . ALA A 1 92 ? 3.588 -5.188 -6.139 1.00 94.19 92 ALA A O 1
ATOM 706 N N . PHE A 1 93 ? 4.174 -3.461 -7.447 1.00 95.56 93 PHE A N 1
ATOM 707 C CA . PHE A 1 93 ? 2.996 -3.578 -8.319 1.00 95.56 93 PHE A CA 1
ATOM 708 C C . PHE A 1 93 ? 3.004 -4.888 -9.105 1.00 95.56 93 PHE A C 1
ATOM 710 O O . PHE A 1 93 ? 1.965 -5.535 -9.225 1.00 95.56 93 PHE A O 1
ATOM 717 N N . GLU A 1 94 ? 4.163 -5.276 -9.633 1.00 93.38 94 GLU A N 1
ATOM 718 C CA . GLU A 1 94 ? 4.330 -6.530 -10.371 1.00 93.38 94 GLU A CA 1
ATOM 719 C C . GLU A 1 94 ? 4.188 -7.737 -9.438 1.00 93.38 94 GLU A C 1
ATOM 721 O O . GLU A 1 94 ? 3.398 -8.640 -9.711 1.00 93.38 94 GLU A O 1
ATOM 726 N N . ARG A 1 95 ? 4.874 -7.696 -8.292 1.00 93.38 95 ARG A N 1
ATOM 727 C CA . ARG A 1 95 ? 4.908 -8.747 -7.270 1.00 93.38 95 ARG A CA 1
ATOM 728 C C . ARG A 1 95 ? 3.519 -9.128 -6.764 1.00 93.38 95 ARG A C 1
ATOM 730 O O . ARG A 1 95 ? 3.202 -10.307 -6.691 1.00 93.38 95 ARG A O 1
ATOM 737 N N . TYR A 1 96 ? 2.687 -8.139 -6.443 1.00 95.50 96 TYR A N 1
ATOM 738 C CA . TYR A 1 96 ? 1.320 -8.364 -5.957 1.00 95.50 96 TYR A CA 1
ATOM 739 C C . TYR A 1 96 ? 0.264 -8.291 -7.072 1.00 95.50 96 TYR A C 1
ATOM 741 O O . TYR A 1 96 ? -0.929 -8.191 -6.791 1.00 95.50 96 TYR A O 1
ATOM 749 N N . ALA A 1 97 ? 0.688 -8.313 -8.342 1.00 95.50 97 ALA A N 1
ATOM 750 C CA . ALA A 1 97 ? -0.177 -8.259 -9.521 1.00 95.50 97 ALA A CA 1
ATOM 751 C C . ALA A 1 97 ? -1.219 -7.114 -9.494 1.00 95.50 97 ALA A C 1
ATOM 753 O O . ALA A 1 97 ? -2.354 -7.264 -9.959 1.00 95.50 97 ALA A O 1
ATOM 754 N N . ILE A 1 98 ? -0.840 -5.942 -8.975 1.00 97.25 98 ILE A N 1
ATOM 755 C CA . ILE A 1 98 ? -1.715 -4.770 -8.849 1.00 97.25 98 ILE A CA 1
ATOM 756 C C . ILE A 1 98 ? -1.896 -4.095 -10.213 1.00 97.25 98 ILE A C 1
ATOM 758 O O . ILE A 1 98 ? -1.056 -3.325 -10.691 1.00 97.25 98 ILE A O 1
ATOM 762 N N . LYS A 1 99 ? -3.039 -4.366 -10.849 1.00 94.00 99 LYS A N 1
ATOM 763 C CA . LYS A 1 99 ? -3.385 -3.830 -12.179 1.00 94.00 99 LYS A CA 1
ATOM 764 C C . LYS A 1 99 ? -4.147 -2.507 -12.125 1.00 94.00 99 LYS A C 1
ATOM 766 O O . LYS A 1 99 ? -4.010 -1.697 -13.039 1.00 94.00 99 LYS A O 1
ATOM 771 N N . THR A 1 100 ? -4.910 -2.276 -11.061 1.00 95.62 100 THR A N 1
ATOM 772 C CA . THR A 1 100 ? -5.772 -1.101 -10.878 1.00 95.62 100 THR A CA 1
ATOM 773 C C . THR A 1 100 ? -5.534 -0.461 -9.519 1.00 95.62 100 THR A C 1
ATOM 775 O O . THR A 1 100 ? -5.199 -1.150 -8.558 1.00 95.62 100 THR A O 1
ATOM 778 N N . VAL A 1 101 ? -5.731 0.855 -9.440 1.00 97.19 101 VAL A N 1
ATOM 779 C CA . VAL A 1 101 ? -5.606 1.643 -8.208 1.00 97.19 101 VAL A CA 1
ATOM 780 C C . VAL A 1 101 ? -6.880 2.467 -7.968 1.00 97.19 101 VAL A C 1
ATOM 782 O O . VAL A 1 101 ? -7.522 2.853 -8.949 1.00 97.19 101 VAL A O 1
ATOM 785 N N . PRO A 1 102 ? -7.238 2.767 -6.706 1.00 97.56 102 PRO A N 1
ATOM 786 C CA . PRO A 1 102 ? -6.534 2.361 -5.488 1.00 97.56 102 PRO A CA 1
ATOM 787 C C . PRO A 1 102 ? -6.702 0.871 -5.152 1.00 97.56 102 PRO A C 1
ATOM 789 O O . PRO A 1 102 ? -7.699 0.244 -5.521 1.00 97.56 102 PRO A O 1
ATOM 792 N N . ALA A 1 103 ? -5.704 0.311 -4.465 1.00 98.44 103 ALA A N 1
ATOM 793 C CA . ALA A 1 103 ? -5.750 -1.040 -3.910 1.00 98.44 103 ALA A CA 1
ATOM 794 C C . ALA A 1 103 ? -5.178 -1.045 -2.490 1.00 98.44 103 ALA A C 1
ATOM 796 O O . ALA A 1 103 ? -4.074 -0.551 -2.269 1.00 98.44 103 ALA A O 1
ATOM 797 N N . VAL A 1 104 ? -5.925 -1.596 -1.540 1.00 98.38 104 VAL A N 1
ATOM 798 C CA . VAL A 1 104 ? -5.526 -1.771 -0.142 1.00 98.38 104 VAL A CA 1
ATOM 799 C C . VAL A 1 104 ? -5.068 -3.207 0.033 1.00 98.38 104 VAL A C 1
ATOM 801 O O . VAL A 1 104 ? -5.836 -4.126 -0.231 1.00 98.38 104 VAL A O 1
ATOM 804 N N . LEU A 1 105 ? -3.830 -3.395 0.468 1.00 98.12 105 LEU A N 1
ATOM 805 C CA . LEU A 1 105 ? -3.208 -4.697 0.639 1.00 98.12 105 LEU A CA 1
ATOM 806 C C . LEU A 1 105 ? -2.664 -4.821 2.060 1.00 98.12 105 LEU A C 1
ATOM 808 O O . LEU A 1 105 ? -1.949 -3.939 2.536 1.00 98.12 105 LEU A O 1
ATOM 812 N N . VAL A 1 106 ? -2.995 -5.916 2.731 1.00 97.75 106 VAL A N 1
ATOM 813 C CA . VAL A 1 106 ? -2.425 -6.283 4.031 1.00 97.75 106 VAL A CA 1
ATOM 814 C C . VAL A 1 106 ? -1.531 -7.493 3.813 1.00 97.75 106 VAL A C 1
ATOM 816 O O . VAL A 1 106 ? -1.930 -8.412 3.107 1.00 97.75 106 VAL A O 1
ATOM 819 N N . THR A 1 107 ? -0.335 -7.494 4.393 1.00 96.62 107 THR A N 1
ATOM 820 C CA . THR A 1 107 ? 0.573 -8.648 4.399 1.00 96.62 107 THR A CA 1
ATOM 821 C C . THR A 1 107 ? 0.688 -9.256 5.796 1.00 96.62 107 THR A C 1
ATOM 823 O O . THR A 1 107 ? 0.308 -8.633 6.794 1.00 96.62 107 THR A O 1
ATOM 826 N N . ASP A 1 108 ? 1.226 -10.473 5.889 1.00 94.56 108 ASP A N 1
ATOM 827 C CA . ASP A 1 108 ? 1.611 -11.113 7.157 1.00 94.56 108 ASP A CA 1
ATOM 828 C C . ASP A 1 108 ? 3.056 -10.805 7.588 1.00 94.56 108 ASP A C 1
ATOM 830 O O . ASP A 1 108 ? 3.413 -10.991 8.751 1.00 94.56 108 ASP A O 1
ATOM 834 N N . GLN A 1 109 ? 3.873 -10.272 6.679 1.00 91.50 109 GLN A N 1
ATOM 835 C CA . GLN A 1 109 ? 5.255 -9.858 6.927 1.00 91.50 109 GLN A CA 1
ATOM 836 C C . GLN A 1 109 ? 5.550 -8.503 6.282 1.00 91.50 109 GLN A C 1
ATOM 838 O O . GLN A 1 109 ? 4.894 -8.099 5.325 1.00 91.50 109 GLN A O 1
ATOM 843 N N . ASN A 1 110 ? 6.562 -7.801 6.787 1.00 87.94 110 ASN A N 1
ATOM 844 C CA . ASN A 1 110 ? 6.969 -6.519 6.219 1.00 87.94 110 ASN A CA 1
ATOM 845 C C . ASN A 1 110 ? 7.496 -6.666 4.788 1.00 87.94 110 ASN A C 1
ATOM 847 O O . ASN A 1 110 ? 8.149 -7.656 4.448 1.00 87.94 110 ASN A O 1
ATOM 851 N N . LEU A 1 111 ? 7.248 -5.646 3.967 1.00 85.31 111 LEU A N 1
ATOM 852 C CA . LEU A 1 111 ? 7.752 -5.583 2.605 1.00 85.31 111 LEU A CA 1
ATOM 853 C C . LEU A 1 111 ? 9.283 -5.530 2.626 1.00 85.31 111 LEU A C 1
ATOM 855 O O . LEU A 1 111 ? 9.884 -4.567 3.102 1.00 85.31 111 LEU A O 1
ATOM 859 N N . VAL A 1 112 ? 9.911 -6.560 2.065 1.00 85.62 112 VAL A N 1
ATOM 860 C CA . VAL A 1 112 ? 11.353 -6.581 1.812 1.00 85.62 112 VAL A CA 1
ATOM 861 C C . VAL A 1 112 ? 11.599 -6.119 0.368 1.00 85.62 112 VAL A C 1
ATOM 863 O O . VAL A 1 112 ? 10.949 -6.649 -0.549 1.00 85.62 112 VAL A O 1
ATOM 866 N N . PRO A 1 113 ? 12.500 -5.145 0.129 1.00 84.19 113 PRO A N 1
ATOM 867 C CA . PRO A 1 113 ? 12.878 -4.734 -1.223 1.00 84.19 113 PRO A CA 1
ATOM 868 C C . PRO A 1 113 ? 13.333 -5.930 -2.070 1.00 84.19 113 PRO A C 1
ATOM 870 O O . PRO A 1 113 ? 14.057 -6.794 -1.570 1.00 84.19 113 PRO A O 1
ATOM 873 N N . CYS A 1 114 ? 12.910 -5.996 -3.340 1.00 85.31 114 CYS A N 1
ATOM 874 C CA . CYS A 1 114 ? 13.467 -6.998 -4.255 1.00 85.31 114 CYS A CA 1
ATOM 875 C C . CYS A 1 114 ? 14.966 -6.717 -4.470 1.00 85.31 114 CYS A C 1
ATOM 877 O O . CYS A 1 114 ? 15.400 -5.563 -4.474 1.00 85.31 114 CYS A O 1
ATOM 879 N N . ASN A 1 115 ? 15.730 -7.765 -4.761 1.00 87.31 115 ASN A N 1
ATOM 880 C CA . ASN A 1 115 ? 17.019 -7.667 -5.441 1.00 87.31 115 ASN A CA 1
ATOM 881 C C . ASN A 1 115 ? 17.008 -8.560 -6.698 1.00 87.31 115 ASN A C 1
ATOM 883 O O . ASN A 1 115 ? 15.984 -9.159 -7.023 1.00 87.31 115 ASN A O 1
ATOM 887 N N . GLU A 1 116 ? 18.133 -8.640 -7.412 1.00 83.75 116 GLU A N 1
ATOM 888 C CA . GLU A 1 116 ? 18.232 -9.377 -8.683 1.00 83.75 116 GLU A CA 1
ATOM 889 C C . GLU A 1 116 ? 17.905 -10.875 -8.571 1.00 83.75 116 GLU A C 1
ATOM 891 O O . GLU A 1 116 ? 17.465 -11.482 -9.544 1.00 83.75 116 GLU A O 1
ATOM 896 N N . THR A 1 117 ? 18.121 -11.484 -7.404 1.00 85.75 117 THR A N 1
ATOM 897 C CA . THR A 1 117 ? 18.025 -12.940 -7.211 1.00 85.75 117 THR A CA 1
ATOM 898 C C . THR A 1 117 ? 16.887 -13.361 -6.294 1.00 85.75 117 THR A C 1
ATOM 900 O O . THR A 1 117 ? 16.521 -14.535 -6.265 1.00 85.75 117 THR A O 1
ATOM 903 N N . ASN A 1 118 ? 16.319 -12.427 -5.538 1.00 85.50 118 ASN A N 1
ATOM 904 C CA . ASN A 1 118 ? 15.311 -12.706 -4.538 1.00 85.50 118 ASN A CA 1
ATOM 905 C C . ASN A 1 118 ? 14.285 -11.580 -4.477 1.00 85.50 118 ASN A C 1
ATOM 907 O O . ASN A 1 118 ? 14.602 -10.420 -4.202 1.00 85.50 118 ASN A O 1
ATOM 911 N N . CYS A 1 119 ? 13.026 -11.958 -4.658 1.00 86.69 119 CYS A N 1
ATOM 912 C CA . CYS A 1 119 ? 11.910 -11.071 -4.418 1.00 86.69 119 CYS A CA 1
ATOM 913 C C . CYS A 1 119 ? 10.776 -11.832 -3.711 1.00 86.69 119 CYS A C 1
ATOM 915 O O . CYS A 1 119 ? 9.891 -12.380 -4.371 1.00 86.69 119 CYS A O 1
ATOM 917 N N . PRO A 1 120 ? 10.822 -11.930 -2.369 1.00 89.06 120 PRO A N 1
ATOM 918 C CA . PRO A 1 120 ? 9.871 -12.738 -1.625 1.00 89.06 120 PRO A CA 1
ATOM 919 C C . PRO A 1 120 ? 8.480 -12.099 -1.644 1.00 89.06 120 PRO A C 1
ATOM 921 O O . PRO A 1 120 ? 8.330 -10.875 -1.531 1.00 89.06 120 PRO A O 1
ATOM 924 N N . ILE A 1 121 ? 7.468 -12.958 -1.766 1.00 90.38 121 ILE A N 1
ATOM 925 C CA . ILE A 1 121 ? 6.052 -12.609 -1.666 1.00 90.38 121 ILE A CA 1
ATOM 926 C C . ILE A 1 121 ? 5.527 -13.217 -0.373 1.00 90.38 121 ILE A C 1
ATOM 928 O O . ILE A 1 121 ? 5.543 -14.435 -0.200 1.00 90.38 121 ILE A O 1
ATOM 932 N N . SER A 1 122 ? 5.097 -12.356 0.536 1.00 91.12 122 SER A N 1
ATOM 933 C CA . SER A 1 122 ? 4.463 -12.746 1.795 1.00 91.12 122 SER A CA 1
ATOM 934 C C . SER A 1 122 ? 2.984 -13.054 1.558 1.00 91.12 122 SER A C 1
ATOM 936 O O . SER A 1 122 ? 2.443 -12.667 0.520 1.00 91.12 122 SER A O 1
ATOM 938 N N . ARG A 1 123 ? 2.306 -13.743 2.482 1.00 94.88 123 ARG A N 1
ATOM 939 C CA . ARG A 1 123 ? 0.854 -13.943 2.339 1.00 94.88 123 ARG A CA 1
ATOM 940 C C . ARG A 1 123 ? 0.175 -12.581 2.413 1.00 94.88 123 ARG A C 1
ATOM 942 O O . ARG A 1 123 ? 0.610 -11.715 3.177 1.00 94.88 123 ARG A O 1
ATOM 949 N N . PHE A 1 124 ? -0.869 -12.385 1.616 1.00 97.31 124 PHE A N 1
ATOM 950 C CA . PHE A 1 124 ? -1.540 -11.098 1.526 1.00 97.31 124 PHE A CA 1
ATOM 951 C C . PHE A 1 124 ? -3.025 -11.235 1.205 1.00 97.31 124 PHE A C 1
ATOM 953 O O . PHE A 1 124 ? -3.426 -12.159 0.504 1.00 97.31 124 PHE A O 1
ATOM 960 N N . ASP A 1 125 ? -3.797 -10.250 1.656 1.00 98.25 125 ASP A N 1
ATOM 961 C CA . ASP A 1 125 ? -5.156 -9.979 1.190 1.00 98.25 125 ASP A CA 1
ATOM 962 C C . ASP A 1 125 ? -5.181 -8.624 0.490 1.00 98.25 125 ASP A C 1
ATOM 964 O O . ASP A 1 125 ? -4.495 -7.690 0.914 1.00 98.25 125 ASP A O 1
ATOM 968 N N . VAL A 1 126 ? -5.989 -8.494 -0.563 1.00 98.25 126 VAL A N 1
ATOM 969 C CA . VAL A 1 126 ? -6.118 -7.250 -1.328 1.00 98.25 126 VAL A CA 1
ATOM 970 C C . VAL A 1 126 ? -7.578 -6.904 -1.600 1.00 98.25 126 VAL A C 1
ATOM 972 O O . VAL A 1 126 ? -8.376 -7.749 -1.998 1.00 98.25 126 VAL A O 1
ATOM 975 N N . ILE A 1 127 ? -7.913 -5.629 -1.428 1.00 98.25 127 ILE A N 1
ATOM 976 C CA . ILE A 1 127 ? -9.207 -5.041 -1.768 1.00 98.25 127 ILE A CA 1
ATOM 977 C C . ILE A 1 127 ? -8.983 -3.878 -2.729 1.00 98.25 127 ILE A C 1
ATOM 979 O O . ILE A 1 127 ? -8.143 -3.011 -2.495 1.00 98.25 127 ILE A O 1
ATOM 983 N N . TYR A 1 128 ? -9.757 -3.840 -3.809 1.00 97.44 128 TYR A N 1
ATOM 984 C CA . TYR A 1 128 ? -9.663 -2.807 -4.838 1.00 97.44 128 TYR A CA 1
ATOM 985 C C . TYR A 1 128 ? -10.820 -1.811 -4.751 1.00 97.44 128 TYR A C 1
ATOM 987 O O . TYR A 1 128 ? -11.940 -2.176 -4.392 1.00 97.44 128 TYR A O 1
ATOM 995 N N . GLY A 1 129 ? -10.557 -0.574 -5.176 1.00 93.44 129 GLY A N 1
ATOM 996 C CA . GLY A 1 129 ? -11.572 0.463 -5.367 1.00 93.44 129 GLY A CA 1
ATOM 997 C C . GLY A 1 129 ? -11.459 1.630 -4.389 1.00 93.44 129 GLY A C 1
ATOM 998 O O . GLY A 1 129 ? -10.901 1.511 -3.299 1.00 93.44 129 GLY A O 1
ATOM 999 N N . ASP A 1 130 ? -11.999 2.785 -4.789 1.00 91.94 130 ASP A N 1
ATOM 1000 C CA . ASP A 1 130 ? -11.998 4.014 -3.981 1.00 91.94 130 ASP A CA 1
ATOM 1001 C C . ASP A 1 130 ? -13.126 3.987 -2.934 1.00 91.94 130 ASP A C 1
ATOM 1003 O O . ASP A 1 130 ? -14.069 4.772 -2.967 1.00 91.94 130 ASP A O 1
ATOM 1007 N N . ILE A 1 131 ? -13.063 2.994 -2.046 1.00 92.75 131 ILE A N 1
ATOM 1008 C CA . ILE A 1 131 ? -14.097 2.674 -1.045 1.00 92.75 131 ILE A CA 1
ATOM 1009 C C . ILE A 1 131 ? -13.715 3.115 0.378 1.00 92.75 131 ILE A C 1
ATOM 1011 O O . ILE A 1 131 ? -14.477 2.925 1.323 1.00 92.75 131 ILE A O 1
ATOM 1015 N N . GLY A 1 132 ? -12.533 3.721 0.529 1.00 92.56 132 GLY A N 1
ATOM 1016 C CA . GLY A 1 132 ? -11.977 4.174 1.801 1.00 92.56 132 GLY A CA 1
ATOM 1017 C C . GLY A 1 132 ? -11.312 3.067 2.627 1.00 92.56 132 GLY A C 1
ATOM 1018 O O . GLY A 1 132 ? -11.681 1.892 2.567 1.00 92.56 132 GLY A O 1
ATOM 1019 N N . LEU A 1 133 ? -10.322 3.456 3.440 1.00 96.19 133 LEU A N 1
ATOM 1020 C CA . LEU A 1 133 ? -9.489 2.505 4.182 1.00 96.19 133 LEU A CA 1
ATOM 1021 C C . LEU A 1 133 ? -10.272 1.673 5.206 1.00 96.19 133 LEU A C 1
ATOM 1023 O O . LEU A 1 133 ? -10.050 0.471 5.309 1.00 96.19 133 LEU A O 1
ATOM 1027 N N . LYS A 1 134 ? -11.198 2.298 5.948 1.00 96.81 134 LYS A N 1
ATOM 1028 C CA . LYS A 1 134 ? -11.991 1.611 6.980 1.00 96.81 134 LYS A CA 1
ATOM 1029 C C . LYS A 1 134 ? -12.744 0.417 6.401 1.00 96.81 134 LYS A C 1
ATOM 1031 O O . LYS A 1 134 ? -12.612 -0.691 6.901 1.00 96.81 134 LYS A O 1
ATOM 1036 N N . TYR A 1 135 ? -13.493 0.659 5.330 1.00 97.50 135 TYR A N 1
ATOM 1037 C CA . TYR A 1 135 ? -14.317 -0.365 4.705 1.00 97.50 135 TYR A CA 1
ATOM 1038 C C . TYR A 1 135 ? -13.464 -1.473 4.076 1.00 97.50 135 TYR A C 1
ATOM 1040 O O . TYR A 1 135 ? -13.772 -2.652 4.230 1.00 97.50 135 TYR A O 1
ATOM 1048 N N . ALA A 1 136 ? -12.348 -1.118 3.427 1.00 98.00 136 ALA A N 1
ATOM 1049 C CA . ALA A 1 136 ? -11.414 -2.108 2.896 1.00 98.00 136 ALA A CA 1
ATOM 1050 C C . ALA A 1 136 ? -10.852 -3.024 3.999 1.00 98.00 136 ALA A C 1
ATOM 1052 O O . ALA A 1 136 ? -10.855 -4.244 3.847 1.00 98.00 136 ALA A O 1
ATOM 1053 N N . LEU A 1 137 ? -10.433 -2.454 5.133 1.00 98.06 137 LEU A N 1
ATOM 1054 C CA . LEU A 1 137 ? -9.949 -3.226 6.279 1.00 98.06 137 LEU A CA 1
ATOM 1055 C C . LEU A 1 137 ? -11.055 -4.072 6.927 1.00 98.06 137 LEU A C 1
ATOM 1057 O O . LEU A 1 137 ? -10.794 -5.205 7.314 1.00 98.06 137 LEU A O 1
ATOM 1061 N N . GLU A 1 138 ? -12.287 -3.565 7.027 1.00 98.19 138 GLU A N 1
ATOM 1062 C CA . GLU A 1 138 ? -13.441 -4.344 7.505 1.00 98.19 138 GLU A CA 1
ATOM 1063 C C . GLU A 1 138 ? -13.714 -5.552 6.603 1.00 98.19 138 GLU A C 1
ATOM 1065 O O . GLU A 1 138 ? -13.993 -6.638 7.110 1.00 98.19 138 GLU A O 1
ATOM 1070 N N . LYS A 1 139 ? -13.583 -5.389 5.282 1.00 98.44 139 LYS A N 1
ATOM 1071 C CA . LYS A 1 139 ? -13.748 -6.481 4.319 1.00 98.44 139 LYS A CA 1
ATOM 1072 C C . LYS A 1 139 ? -12.667 -7.553 4.483 1.00 98.44 139 LYS A C 1
ATOM 1074 O O . LYS A 1 139 ? -13.007 -8.727 4.562 1.00 98.44 139 LYS A O 1
ATOM 1079 N N . ILE A 1 140 ? -11.396 -7.158 4.614 1.00 98.25 140 ILE A N 1
ATOM 1080 C CA . ILE A 1 140 ? -10.294 -8.101 4.893 1.00 98.25 140 ILE A CA 1
ATOM 1081 C C . ILE A 1 140 ? -10.513 -8.802 6.236 1.00 98.25 140 ILE A C 1
ATOM 1083 O O . ILE A 1 140 ? -10.361 -10.012 6.326 1.00 98.25 140 ILE A O 1
ATOM 1087 N N . LYS A 1 141 ? -10.929 -8.069 7.273 1.00 97.88 141 LYS A N 1
ATOM 1088 C CA . LYS A 1 141 ? -11.208 -8.651 8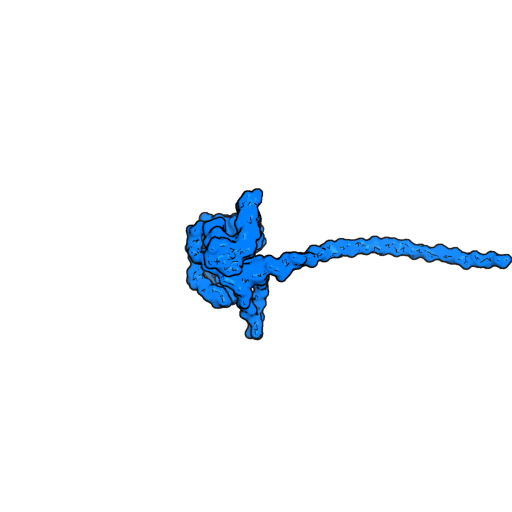.589 1.00 97.88 141 LYS A CA 1
ATOM 1089 C C . LYS A 1 141 ? -12.292 -9.732 8.541 1.00 97.88 141 LYS A C 1
ATOM 1091 O O . LYS A 1 141 ? -12.190 -10.728 9.244 1.00 97.88 141 LYS A O 1
ATOM 1096 N N . ASN A 1 142 ? -13.355 -9.502 7.776 1.00 98.06 142 ASN A N 1
ATOM 1097 C CA . ASN A 1 142 ? -14.513 -10.392 7.770 1.00 98.06 142 ASN A CA 1
ATOM 1098 C C . ASN A 1 142 ? -14.349 -11.581 6.814 1.00 98.06 142 ASN A C 1
ATOM 1100 O O . ASN A 1 142 ? -14.860 -12.656 7.113 1.00 98.06 142 ASN A O 1
ATOM 1104 N N . ASP A 1 143 ? -13.675 -11.378 5.678 1.00 97.81 143 ASP A N 1
ATOM 1105 C CA . ASP A 1 143 ? -13.666 -12.340 4.568 1.00 97.81 143 ASP A CA 1
ATOM 1106 C C . ASP A 1 143 ? -12.257 -12.795 4.139 1.00 97.81 143 ASP A C 1
ATOM 1108 O O . ASP A 1 143 ? -12.145 -13.691 3.303 1.00 97.81 143 ASP A O 1
ATOM 1112 N N . GLY A 1 144 ? -11.193 -12.167 4.653 1.00 97.19 144 GLY A N 1
ATOM 1113 C CA . GLY A 1 144 ? -9.797 -12.441 4.294 1.00 97.19 144 GLY A CA 1
ATOM 1114 C C . GLY A 1 144 ? -9.081 -13.395 5.255 1.00 97.19 144 GLY A C 1
ATOM 1115 O O . GLY A 1 144 ? -9.565 -13.703 6.344 1.00 97.19 144 GLY A O 1
ATOM 1116 N N . GLU A 1 145 ? -7.895 -13.856 4.855 1.00 96.75 145 GLU A N 1
ATOM 1117 C CA . GLU A 1 145 ? -7.052 -14.747 5.668 1.00 96.75 145 GLU A CA 1
ATOM 1118 C C . GLU A 1 145 ? -6.201 -14.000 6.709 1.00 96.75 145 GLU A C 1
ATOM 1120 O O . GLU A 1 145 ? -5.683 -14.612 7.645 1.00 96.75 145 GLU A O 1
ATOM 1125 N N . LEU A 1 146 ? -6.019 -12.689 6.543 1.00 96.81 146 LEU A N 1
ATOM 1126 C CA . LEU A 1 146 ? -5.239 -11.803 7.408 1.00 96.81 146 LEU A CA 1
ATOM 1127 C C . LEU A 1 146 ? -6.138 -10.935 8.294 1.00 96.81 146 LEU A C 1
ATOM 1129 O O . LEU A 1 146 ? -5.862 -9.756 8.546 1.00 96.81 146 LEU A O 1
ATOM 1133 N N . ASP A 1 147 ? -7.202 -11.547 8.803 1.00 96.75 147 ASP A N 1
ATOM 1134 C CA . ASP A 1 147 ? -8.214 -10.942 9.662 1.00 96.75 147 ASP A CA 1
ATOM 1135 C C . ASP A 1 147 ? -7.619 -10.212 10.879 1.00 96.75 147 ASP A C 1
ATOM 1137 O O . ASP A 1 147 ? -7.914 -9.039 11.137 1.00 96.75 147 ASP A O 1
ATOM 1141 N N . LYS A 1 148 ? -6.704 -10.875 11.589 1.00 95.81 148 LYS A N 1
ATOM 1142 C CA . LYS A 1 148 ? -6.016 -10.345 12.775 1.00 95.81 148 LYS A CA 1
ATOM 1143 C C . LYS A 1 148 ? -5.124 -9.157 12.435 1.00 95.81 148 LYS A C 1
ATOM 1145 O O . LYS A 1 148 ? -5.073 -8.195 13.199 1.00 95.81 148 LYS A O 1
ATOM 1150 N N . ASN A 1 149 ? -4.444 -9.195 11.290 1.00 95.94 149 ASN A N 1
ATOM 1151 C CA . ASN A 1 149 ? -3.599 -8.091 10.840 1.00 95.94 149 ASN A CA 1
ATOM 1152 C C . ASN A 1 149 ? -4.464 -6.873 10.488 1.00 95.94 149 ASN A C 1
ATOM 1154 O O . ASN A 1 149 ? -4.151 -5.760 10.906 1.00 95.94 149 ASN A O 1
ATOM 1158 N N . ALA A 1 150 ? -5.581 -7.077 9.783 1.00 96.75 150 ALA A N 1
ATOM 1159 C CA . ALA A 1 150 ? -6.522 -6.007 9.457 1.00 96.75 150 ALA A CA 1
ATOM 1160 C C . ALA A 1 150 ? -7.152 -5.377 10.712 1.00 96.75 150 ALA A C 1
ATOM 1162 O O . ALA A 1 150 ? -7.280 -4.151 10.790 1.00 96.75 150 ALA A O 1
ATOM 1163 N N . GLN A 1 151 ? -7.484 -6.192 11.719 1.00 96.56 151 GLN A N 1
ATOM 1164 C CA . GLN A 1 151 ? -8.039 -5.730 12.994 1.00 96.56 151 GLN A CA 1
ATOM 1165 C C . GLN A 1 151 ? -7.114 -4.731 13.711 1.00 96.56 151 GLN A C 1
ATOM 1167 O O . GLN A 1 151 ? -7.595 -3.704 14.191 1.00 96.56 151 GLN A O 1
ATOM 1172 N N . ILE A 1 152 ? -5.794 -4.955 13.703 1.00 95.06 152 ILE A N 1
ATOM 1173 C CA . ILE A 1 152 ? -4.814 -4.029 14.303 1.00 95.06 152 ILE A CA 1
ATOM 1174 C C . ILE A 1 152 ? -4.919 -2.629 13.677 1.00 95.06 152 ILE A C 1
ATOM 1176 O O . ILE A 1 152 ? -4.883 -1.616 14.378 1.00 95.06 152 ILE A O 1
ATOM 1180 N N . TYR A 1 153 ? -5.069 -2.543 12.353 1.00 95.50 153 TYR A N 1
ATOM 1181 C CA . TYR A 1 153 ? -5.203 -1.255 11.669 1.00 95.50 153 TYR A CA 1
ATOM 1182 C C . TYR A 1 153 ? -6.567 -0.599 11.912 1.00 95.50 153 TYR A C 1
ATOM 1184 O O . TYR A 1 153 ? -6.637 0.626 12.023 1.00 95.50 153 TYR A O 1
ATOM 1192 N N . LEU A 1 154 ? -7.642 -1.385 12.042 1.00 95.94 154 LEU A N 1
ATOM 1193 C CA . LEU A 1 154 ? -8.969 -0.869 12.396 1.00 95.94 154 LEU A CA 1
ATOM 1194 C C . LEU A 1 154 ? -8.991 -0.244 13.792 1.00 95.94 154 LEU A C 1
ATOM 1196 O O . LEU A 1 154 ? -9.596 0.812 13.975 1.00 95.94 154 LEU A O 1
ATOM 1200 N N . GLU A 1 155 ? -8.316 -0.854 14.763 1.00 95.25 155 GLU A N 1
ATOM 1201 C CA . GLU A 1 155 ? -8.191 -0.307 16.119 1.00 95.25 155 GLU A CA 1
ATOM 1202 C C . GLU A 1 155 ? -7.485 1.051 16.103 1.00 95.25 155 GLU A C 1
ATOM 1204 O O . GLU A 1 155 ? -8.005 2.021 16.652 1.00 95.25 155 GLU A O 1
ATOM 1209 N N . ARG A 1 156 ? -6.372 1.166 15.368 1.00 94.12 156 ARG A N 1
ATOM 1210 C CA . ARG A 1 156 ? -5.652 2.441 15.188 1.00 94.12 156 ARG A CA 1
ATOM 1211 C C . ARG A 1 156 ? -6.491 3.503 14.476 1.00 94.12 156 ARG A C 1
ATOM 1213 O O . ARG A 1 156 ? -6.332 4.693 14.732 1.00 94.12 156 ARG A O 1
ATOM 1220 N N . LEU A 1 157 ? -7.375 3.096 13.565 1.00 91.50 157 LEU A N 1
ATOM 1221 C CA . LEU A 1 157 ? -8.220 4.030 12.822 1.00 91.50 157 LEU A CA 1
ATOM 1222 C C . LEU A 1 157 ? -9.331 4.632 13.693 1.00 91.50 157 LEU A C 1
ATOM 1224 O O . LEU A 1 157 ? -9.741 5.769 13.443 1.00 91.50 157 LEU A O 1
ATOM 1228 N N . ASN A 1 158 ? -9.806 3.886 14.694 1.00 90.50 158 ASN A N 1
ATOM 1229 C CA . ASN A 1 158 ? -10.865 4.310 15.614 1.00 90.50 158 ASN A CA 1
ATOM 1230 C C . ASN A 1 158 ? -10.339 4.946 16.916 1.00 90.50 158 ASN A C 1
ATOM 1232 O O . ASN A 1 158 ? -11.140 5.526 17.644 1.00 90.50 158 ASN A O 1
ATOM 1236 N N . ALA A 1 159 ? -9.034 4.844 17.190 1.00 85.00 159 ALA A N 1
ATOM 1237 C CA . ALA A 1 159 ? -8.349 5.600 18.241 1.00 85.00 159 ALA A CA 1
ATOM 1238 C C . ALA A 1 159 ? -8.321 7.109 17.937 1.00 85.00 159 ALA A C 1
ATOM 1240 O O . ALA A 1 159 ? -8.362 7.894 18.905 1.00 85.00 159 ALA A O 1
#